Protein AF-A0A2C6MAW9-F1 (afdb_monomer_lite)

pLDDT: mean 82.12, std 13.99, range [55.25, 98.12]

Radius of gyration: 21.83 Å; chains: 1; bounding box: 48×25×51 Å

Secondary structure (DSSP, 8-state):
-HHHHHHIIIIIGGGS-HHHHHHHHHHHHH--HHHHHHHHHHHHHHHHHHHHHHHHHHHHHHHHHHHHHHHHTT--HHHHHHHHT--HHHHHHHHHHHH-

Sequence (100 aa):
FRQVTVWLKNVIKRKLPGPLQEEVERVLEENDPREVEKMITNIERTLDEMQRAARIEGKDEGKVEVAKAALRKGFSVEDVAEITGLSWETVLGLKNEMEN

Structure (mmCIF, N/CA/C/O backbone):
data_AF-A0A2C6MAW9-F1
#
_entry.id   AF-A0A2C6MAW9-F1
#
loop_
_atom_site.group_PDB
_atom_site.id
_atom_site.type_symbol
_atom_site.label_atom_id
_atom_site.label_alt_id
_atom_site.label_comp_id
_atom_site.label_asym_id
_atom_site.label_entity_id
_atom_site.label_seq_id
_atom_site.pdbx_PDB_ins_code
_atom_site.Cartn_x
_atom_site.Cartn_y
_atom_site.Cartn_z
_atom_site.occupancy
_atom_site.B_iso_or_equiv
_atom_site.auth_seq_id
_atom_site.auth_comp_id
_atom_site.auth_asym_id
_atom_site.auth_atom_id
_atom_site.pdbx_PDB_model_num
ATOM 1 N N . PHE A 1 1 ? 20.736 -8.503 -27.495 1.00 55.25 1 PHE A N 1
ATOM 2 C CA . PHE A 1 1 ? 21.009 -7.061 -27.307 1.00 55.25 1 PHE A CA 1
ATOM 3 C C . PHE A 1 1 ? 19.904 -6.170 -27.857 1.00 55.25 1 PHE A C 1
ATOM 5 O O . PHE A 1 1 ? 19.075 -5.761 -27.062 1.00 55.25 1 PHE A O 1
ATOM 12 N N . ARG A 1 2 ? 19.775 -5.956 -29.177 1.00 58.44 2 ARG A N 1
ATOM 13 C CA . ARG A 1 2 ? 18.778 -5.020 -29.751 1.00 58.44 2 ARG A CA 1
ATOM 14 C C . ARG A 1 2 ? 17.316 -5.296 -29.346 1.00 58.44 2 ARG A C 1
ATOM 16 O O . ARG A 1 2 ? 16.579 -4.362 -29.068 1.00 58.44 2 ARG A O 1
ATOM 23 N N . GLN A 1 3 ? 16.903 -6.565 -29.253 1.00 57.56 3 GLN A N 1
ATOM 24 C CA . GLN A 1 3 ? 15.552 -6.944 -28.797 1.00 57.56 3 GLN A CA 1
ATOM 25 C C . GLN A 1 3 ? 15.286 -6.618 -27.319 1.00 57.56 3 GLN A C 1
ATOM 27 O O . GLN A 1 3 ? 14.154 -6.317 -26.958 1.00 57.56 3 GLN A O 1
ATOM 32 N N . VAL A 1 4 ? 16.321 -6.634 -26.477 1.00 61.00 4 VAL A N 1
ATOM 33 C CA . VAL A 1 4 ? 16.193 -6.413 -25.031 1.00 61.00 4 VAL A CA 1
ATOM 34 C C . VAL A 1 4 ? 16.103 -4.920 -24.721 1.00 61.00 4 VAL A C 1
ATOM 36 O O . VAL A 1 4 ? 15.232 -4.512 -23.961 1.00 61.00 4 VAL A O 1
ATOM 39 N N . THR A 1 5 ? 16.894 -4.086 -25.402 1.00 65.88 5 THR A N 1
ATOM 40 C CA . THR A 1 5 ? 16.766 -2.618 -25.352 1.00 65.88 5 THR A CA 1
ATOM 41 C C . THR A 1 5 ? 15.386 -2.170 -25.840 1.00 65.88 5 THR A C 1
ATOM 43 O O . THR A 1 5 ? 14.745 -1.312 -25.237 1.00 65.88 5 THR A O 1
ATOM 46 N N . VAL A 1 6 ? 14.888 -2.807 -26.907 1.00 67.25 6 VAL A N 1
ATOM 47 C CA . VAL A 1 6 ? 13.537 -2.579 -27.440 1.00 67.25 6 VAL A CA 1
ATOM 48 C C . VAL A 1 6 ? 12.462 -3.002 -26.437 1.00 67.25 6 VAL A C 1
ATOM 50 O O . VAL A 1 6 ? 11.465 -2.297 -26.298 1.00 67.25 6 VAL A O 1
ATOM 53 N N . TRP A 1 7 ? 12.643 -4.110 -25.716 1.00 67.88 7 TRP A N 1
ATOM 54 C CA . TRP A 1 7 ? 11.702 -4.539 -24.680 1.00 67.88 7 TRP A CA 1
ATOM 55 C C . TRP A 1 7 ? 11.687 -3.579 -23.482 1.00 67.88 7 TRP A C 1
ATOM 57 O O . TRP A 1 7 ? 10.617 -3.107 -23.107 1.00 67.88 7 TRP A O 1
ATOM 67 N N . LEU A 1 8 ? 12.852 -3.193 -22.953 1.00 66.31 8 LEU A N 1
ATOM 68 C CA . LEU A 1 8 ? 12.989 -2.223 -21.855 1.00 66.31 8 LEU A CA 1
ATOM 69 C C . LEU A 1 8 ? 12.315 -0.885 -22.190 1.00 66.31 8 LEU A C 1
ATOM 71 O O . LEU A 1 8 ? 11.474 -0.390 -21.434 1.00 66.31 8 LEU A O 1
ATOM 75 N N . LYS A 1 9 ? 12.598 -0.355 -23.384 1.00 67.19 9 LYS A N 1
ATOM 76 C CA . LYS A 1 9 ? 12.003 0.885 -23.896 1.00 67.19 9 LYS A CA 1
ATOM 77 C C . LYS A 1 9 ? 10.487 0.787 -24.083 1.00 67.19 9 LYS A C 1
ATOM 79 O O . LYS A 1 9 ? 9.780 1.770 -23.885 1.00 67.19 9 LYS A O 1
ATOM 84 N N . ASN A 1 10 ? 9.962 -0.379 -24.459 1.00 68.81 10 ASN A N 1
ATOM 85 C CA . ASN A 1 10 ? 8.535 -0.537 -24.753 1.00 68.81 10 ASN A CA 1
ATOM 86 C C . ASN A 1 10 ? 7.687 -0.998 -23.565 1.00 68.81 10 ASN A C 1
ATOM 88 O O . ASN A 1 10 ? 6.486 -0.733 -23.559 1.00 68.81 10 ASN A O 1
ATOM 92 N N . VAL A 1 11 ? 8.271 -1.677 -22.578 1.00 71.25 11 VAL A N 1
ATOM 93 C CA . VAL A 1 11 ? 7.531 -2.281 -21.460 1.00 71.25 11 VAL A CA 1
ATOM 94 C C . VAL A 1 11 ? 7.741 -1.513 -20.161 1.00 71.25 11 VAL A C 1
ATOM 96 O O . VAL A 1 11 ? 6.761 -1.231 -19.471 1.00 71.25 11 VAL A O 1
ATOM 99 N N . ILE A 1 12 ? 8.982 -1.138 -19.837 1.00 70.94 12 ILE A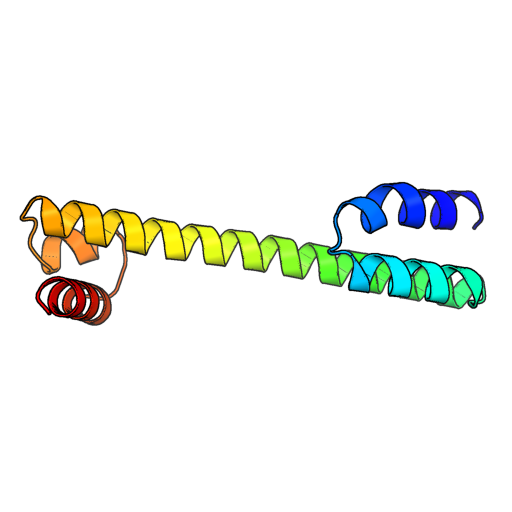 N 1
ATOM 100 C CA . ILE A 1 12 ? 9.313 -0.471 -18.569 1.00 70.94 12 ILE A CA 1
ATOM 101 C C . ILE A 1 12 ? 9.033 1.029 -18.645 1.00 70.94 12 ILE A C 1
ATOM 103 O O . ILE A 1 12 ? 8.353 1.556 -17.769 1.00 70.94 12 ILE A O 1
ATOM 107 N N . LYS A 1 13 ? 9.445 1.707 -19.728 1.00 69.06 13 LYS A N 1
ATOM 108 C CA . LYS A 1 13 ? 9.238 3.160 -19.910 1.00 69.06 13 LYS A CA 1
ATOM 109 C C . LYS A 1 13 ? 7.794 3.596 -19.645 1.00 69.06 13 LYS A C 1
ATOM 111 O O . LYS A 1 13 ? 7.548 4.580 -18.966 1.00 69.06 13 LYS A O 1
ATOM 116 N N . ARG A 1 14 ? 6.821 2.830 -20.143 1.00 73.19 14 ARG A N 1
ATOM 117 C CA . ARG A 1 14 ? 5.387 3.163 -20.058 1.00 73.19 14 ARG A CA 1
ATOM 118 C C . ARG A 1 14 ? 4.824 3.121 -18.636 1.00 73.19 14 ARG A C 1
ATOM 120 O O . ARG A 1 14 ? 3.726 3.613 -18.413 1.00 73.19 14 ARG A O 1
ATOM 127 N N . LYS A 1 15 ? 5.547 2.496 -17.707 1.00 74.12 15 LYS A N 1
ATOM 128 C CA . LYS A 1 15 ? 5.142 2.314 -16.310 1.00 74.12 15 LYS A CA 1
ATOM 129 C C . LYS A 1 15 ? 5.812 3.312 -15.366 1.00 74.12 15 LYS A C 1
ATOM 131 O O . LYS A 1 15 ? 5.506 3.306 -14.180 1.00 74.12 15 LYS A O 1
ATOM 136 N N . LEU A 1 16 ? 6.722 4.143 -15.874 1.00 73.25 16 LEU A N 1
ATOM 137 C CA . LEU A 1 16 ? 7.470 5.111 -15.081 1.00 73.25 16 LEU A CA 1
ATOM 138 C C . LEU A 1 16 ? 6.859 6.518 -15.206 1.00 73.25 16 LEU A C 1
ATOM 140 O O . LEU A 1 16 ? 6.327 6.858 -16.264 1.00 73.25 16 LEU A O 1
ATOM 144 N N . PRO A 1 17 ? 6.938 7.361 -14.165 1.00 76.94 17 PRO A N 1
ATOM 145 C CA . PRO A 1 17 ? 6.576 8.774 -14.255 1.00 76.94 17 PRO A CA 1
ATOM 146 C C . PRO A 1 17 ? 7.534 9.537 -15.186 1.00 76.94 17 PRO A C 1
ATOM 148 O O . PRO A 1 17 ? 8.697 9.166 -15.327 1.00 76.94 17 PRO A O 1
ATOM 151 N N . GLY A 1 18 ? 7.037 10.602 -15.829 1.00 74.94 18 GLY A N 1
ATOM 152 C CA . GLY A 1 18 ? 7.688 11.296 -16.957 1.00 74.94 18 GLY A CA 1
ATOM 153 C C . GLY A 1 18 ? 9.203 11.534 -16.830 1.00 74.94 18 GLY A C 1
ATOM 154 O O . GLY A 1 18 ? 9.933 11.116 -17.726 1.00 74.94 18 GLY A O 1
ATOM 155 N N . PRO A 1 19 ? 9.706 12.101 -15.719 1.00 73.19 19 PRO A N 1
ATOM 156 C CA . PRO A 1 19 ? 11.142 12.336 -15.537 1.00 73.19 19 PRO A CA 1
ATOM 157 C C . PRO A 1 19 ? 11.995 11.056 -15.569 1.00 73.19 19 PRO A C 1
ATOM 159 O O . PRO A 1 19 ? 13.070 11.037 -16.162 1.00 73.19 19 PRO A O 1
ATOM 162 N N . LEU A 1 20 ? 11.488 9.953 -15.004 1.00 68.31 20 LEU A N 1
ATOM 163 C CA . LEU A 1 20 ? 12.172 8.655 -15.007 1.00 68.31 20 LEU A CA 1
ATOM 164 C C . LEU A 1 20 ? 12.140 7.984 -16.389 1.00 68.31 20 LEU A C 1
ATOM 166 O O . LEU A 1 20 ? 12.998 7.159 -16.695 1.00 68.31 20 LEU A O 1
ATOM 170 N N . GLN A 1 21 ? 11.179 8.339 -17.249 1.00 74.00 21 GLN A N 1
ATOM 171 C CA . GLN A 1 21 ? 11.152 7.846 -18.628 1.00 74.00 21 GLN A CA 1
ATOM 172 C C . GLN A 1 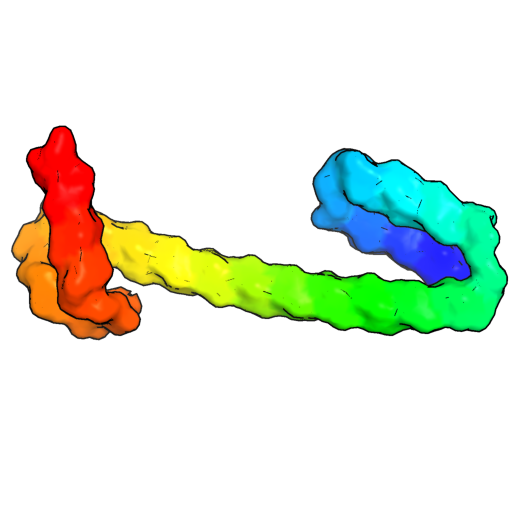21 ? 12.313 8.402 -19.458 1.00 74.00 21 GLN A C 1
ATOM 174 O O . GLN A 1 21 ? 12.889 7.667 -20.259 1.00 74.00 21 GLN A O 1
ATOM 179 N N . GLU A 1 22 ? 12.641 9.684 -19.284 1.00 76.75 22 GLU A N 1
ATOM 180 C CA . GLU A 1 22 ? 13.726 10.359 -20.008 1.00 76.75 22 GLU A CA 1
ATOM 181 C C . GLU A 1 22 ? 15.105 9.866 -19.565 1.00 76.75 22 GLU A C 1
ATOM 183 O O . GLU A 1 22 ? 16.009 9.701 -20.383 1.00 76.75 22 GLU A O 1
ATOM 188 N N . GLU A 1 23 ? 15.265 9.584 -18.273 1.00 69.19 23 GLU A N 1
ATOM 189 C CA . GLU A 1 23 ? 16.505 9.041 -17.722 1.00 69.19 23 GLU A CA 1
ATOM 190 C C . GLU A 1 23 ? 16.793 7.626 -18.239 1.00 69.19 23 GLU A C 1
ATOM 192 O O . GLU A 1 23 ? 17.901 7.351 -18.698 1.00 69.19 23 GLU A O 1
ATOM 197 N N . VAL A 1 24 ? 15.778 6.757 -18.274 1.00 70.31 24 VAL A N 1
ATOM 198 C CA . VAL A 1 24 ? 15.901 5.405 -18.843 1.00 70.31 24 VAL A CA 1
ATOM 199 C C . VAL A 1 24 ? 16.238 5.445 -20.336 1.00 70.31 24 VAL A C 1
ATOM 201 O O . VAL A 1 24 ? 17.028 4.625 -20.801 1.00 70.31 24 VAL A O 1
ATOM 204 N N . GLU A 1 25 ? 15.675 6.393 -21.092 1.00 71.25 25 GLU A N 1
ATOM 205 C CA . GLU A 1 25 ? 15.982 6.566 -22.518 1.00 71.25 25 GLU A CA 1
ATOM 206 C C . GLU A 1 25 ? 17.473 6.871 -22.733 1.00 71.25 25 GLU A C 1
ATOM 208 O O . GLU A 1 25 ? 18.125 6.199 -23.529 1.00 71.25 25 GLU A O 1
ATOM 213 N N . ARG A 1 26 ? 18.017 7.823 -21.967 1.00 73.81 26 ARG A N 1
ATOM 214 C CA . ARG A 1 26 ? 19.418 8.262 -22.052 1.00 73.81 26 ARG A CA 1
ATOM 215 C C . ARG A 1 26 ? 20.394 7.131 -21.730 1.00 73.81 26 ARG A C 1
ATOM 217 O O . ARG A 1 26 ? 21.314 6.859 -22.492 1.00 73.81 26 ARG A O 1
ATOM 224 N N . VAL A 1 27 ? 20.155 6.421 -20.627 1.00 68.38 27 VAL A N 1
ATOM 225 C CA . VAL A 1 27 ? 21.043 5.346 -20.158 1.00 68.38 27 VAL A CA 1
ATOM 226 C C . VAL A 1 27 ? 21.065 4.167 -21.140 1.00 68.38 27 VAL A C 1
ATOM 228 O O . VAL A 1 27 ? 22.106 3.546 -21.348 1.00 68.38 27 VAL A O 1
ATOM 231 N N . LEU A 1 28 ? 19.943 3.856 -21.796 1.00 67.31 28 LEU A N 1
ATOM 232 C CA . LEU A 1 28 ? 19.889 2.777 -22.788 1.00 67.31 28 LEU A CA 1
ATOM 233 C C . LEU A 1 28 ? 20.671 3.085 -24.076 1.00 67.31 28 LEU A C 1
ATOM 235 O O . LEU A 1 28 ? 21.029 2.143 -24.785 1.00 67.31 28 LEU A O 1
ATOM 239 N N . GLU A 1 29 ? 20.923 4.359 -24.387 1.00 69.94 29 GLU A N 1
ATOM 240 C CA . GLU A 1 29 ? 21.670 4.778 -25.581 1.00 69.94 29 GLU A CA 1
ATOM 241 C C . GLU A 1 29 ? 23.197 4.774 -25.381 1.00 69.94 29 GLU A C 1
ATOM 243 O O . GLU A 1 29 ? 23.930 4.685 -26.364 1.00 69.94 29 GLU A O 1
ATOM 248 N N . GLU A 1 30 ? 23.686 4.794 -24.135 1.00 64.25 30 GLU A N 1
ATOM 249 C CA . GLU A 1 30 ? 25.107 5.028 -23.823 1.00 64.25 30 GLU A CA 1
ATOM 250 C C . GLU A 1 30 ? 25.940 3.766 -23.473 1.00 64.25 30 GLU A C 1
ATOM 252 O O . GLU A 1 30 ? 27.165 3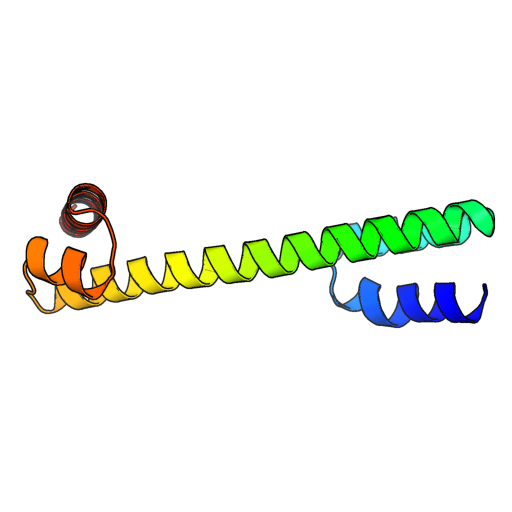.857 -23.444 1.00 64.25 30 GLU A O 1
ATOM 257 N N . ASN A 1 31 ? 25.345 2.585 -23.229 1.00 56.75 31 ASN A N 1
ATOM 258 C CA . ASN A 1 31 ? 26.037 1.475 -22.527 1.00 56.75 31 ASN A CA 1
ATOM 259 C C . ASN A 1 31 ? 26.448 0.236 -23.372 1.00 56.75 31 ASN A C 1
ATOM 261 O O . ASN A 1 31 ? 25.736 -0.189 -24.286 1.00 56.75 31 ASN A O 1
ATOM 265 N N . ASP A 1 32 ? 27.579 -0.397 -22.994 1.00 61.06 32 ASP A N 1
ATOM 266 C CA . ASP A 1 32 ? 28.134 -1.652 -23.552 1.00 61.06 32 ASP A CA 1
ATOM 267 C C . ASP A 1 32 ? 27.237 -2.880 -23.249 1.00 61.06 32 ASP A C 1
ATOM 269 O O . ASP A 1 32 ? 26.663 -2.974 -22.160 1.00 61.06 32 ASP A O 1
ATOM 273 N N . PRO A 1 33 ? 27.130 -3.869 -24.163 1.00 59.28 33 PRO A N 1
ATOM 274 C CA . PRO A 1 33 ? 26.335 -5.089 -23.992 1.00 59.28 33 PRO A CA 1
ATOM 275 C C . PRO A 1 33 ? 26.417 -5.778 -22.616 1.00 59.28 33 PRO A C 1
ATOM 277 O O . PRO A 1 33 ? 25.396 -6.251 -22.115 1.00 59.28 33 PRO A O 1
ATOM 280 N N . ARG A 1 34 ? 27.594 -5.843 -21.983 1.00 60.81 34 ARG A N 1
ATOM 281 C CA . ARG A 1 34 ? 27.750 -6.504 -20.670 1.00 60.81 34 ARG A CA 1
ATOM 282 C C . ARG A 1 34 ? 27.241 -5.648 -19.512 1.00 60.81 34 ARG A C 1
ATOM 284 O O . ARG A 1 34 ? 26.733 -6.178 -18.525 1.00 60.81 34 ARG A O 1
ATOM 291 N N . GLU A 1 35 ? 27.342 -4.331 -19.634 1.00 64.44 35 GLU A N 1
ATOM 292 C CA . GLU A 1 35 ? 26.802 -3.393 -18.648 1.00 64.44 35 GLU A CA 1
ATOM 293 C C . GLU A 1 35 ? 25.273 -3.335 -18.724 1.00 64.44 35 GLU A C 1
ATOM 295 O O . GLU A 1 35 ? 24.605 -3.251 -17.692 1.00 64.44 35 GLU A O 1
ATOM 300 N N . VAL A 1 36 ? 24.712 -3.524 -19.924 1.00 64.38 36 VAL A N 1
ATOM 301 C CA . VAL A 1 36 ? 23.263 -3.632 -20.147 1.00 64.38 36 VAL A CA 1
ATOM 302 C C . VAL A 1 36 ? 22.659 -4.832 -19.411 1.00 64.38 36 VAL A C 1
ATOM 304 O O . VAL A 1 36 ? 21.606 -4.687 -18.796 1.00 64.38 36 VAL A O 1
ATOM 307 N N . GLU A 1 37 ? 23.309 -6.000 -19.416 1.00 62.88 37 GLU A N 1
ATOM 308 C CA . GLU A 1 37 ? 22.816 -7.187 -18.692 1.00 62.88 37 GLU A CA 1
ATOM 309 C C . GLU A 1 37 ? 22.773 -6.956 -17.176 1.00 62.88 37 GLU A C 1
ATOM 311 O O . GLU A 1 37 ? 21.752 -7.196 -16.532 1.00 62.88 37 GLU A O 1
ATOM 316 N N . LYS A 1 38 ? 23.843 -6.388 -16.607 1.00 65.94 38 LYS A N 1
ATOM 317 C CA . LYS A 1 38 ? 23.892 -6.033 -15.181 1.00 65.94 38 LYS A CA 1
ATOM 318 C C . LYS A 1 38 ? 22.843 -4.979 -14.818 1.00 65.94 38 LYS A C 1
ATOM 320 O O . LYS A 1 38 ? 22.257 -5.030 -13.736 1.00 65.94 38 LYS A O 1
ATOM 325 N N . MET A 1 39 ? 22.602 -4.026 -15.714 1.00 67.94 39 MET A N 1
ATOM 326 C CA . MET A 1 39 ? 21.578 -3.003 -15.542 1.00 67.94 39 MET A CA 1
ATOM 327 C C . MET A 1 39 ? 20.166 -3.598 -15.549 1.00 67.94 39 MET A C 1
ATOM 329 O O . MET A 1 39 ?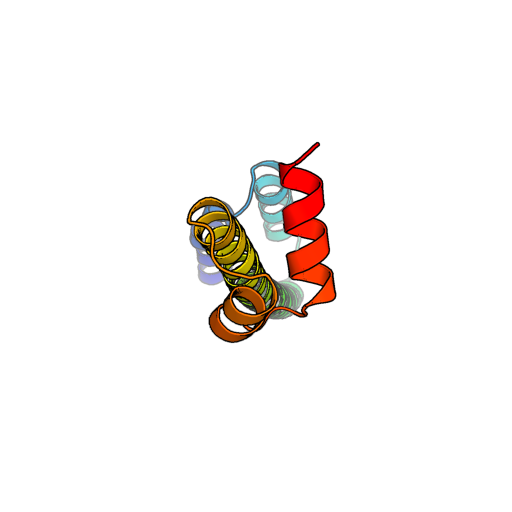 19.365 -3.223 -14.697 1.00 67.94 39 MET A O 1
ATOM 333 N N . ILE A 1 40 ? 19.870 -4.549 -16.441 1.00 69.19 40 ILE A N 1
ATOM 334 C CA . ILE A 1 40 ? 18.571 -5.243 -16.491 1.00 69.19 40 ILE A CA 1
ATOM 335 C C . ILE A 1 40 ? 18.284 -5.929 -15.162 1.00 69.19 40 ILE A C 1
ATOM 337 O O . ILE A 1 40 ? 17.258 -5.643 -14.553 1.00 69.19 40 ILE A O 1
ATOM 341 N N . THR A 1 41 ? 19.215 -6.744 -14.668 1.00 71.06 41 THR A N 1
ATOM 342 C CA . THR A 1 41 ? 19.041 -7.463 -13.399 1.00 71.06 41 THR A CA 1
ATOM 343 C C . THR A 1 41 ? 18.811 -6.506 -12.227 1.00 71.06 41 THR A C 1
ATOM 345 O O . THR A 1 41 ? 18.023 -6.783 -11.322 1.00 71.06 41 THR A O 1
ATOM 348 N N . ASN A 1 42 ? 19.478 -5.348 -12.232 1.00 71.06 42 ASN A N 1
ATOM 349 C CA . ASN A 1 42 ? 19.256 -4.322 -11.217 1.00 71.06 42 ASN A CA 1
ATOM 350 C C . ASN A 1 42 ? 17.870 -3.680 -11.336 1.00 71.06 42 ASN A C 1
ATOM 352 O O . ASN A 1 42 ? 17.204 -3.523 -10.318 1.00 71.06 42 ASN A O 1
ATOM 356 N N . ILE A 1 43 ? 17.423 -3.345 -12.549 1.00 75.38 43 ILE A N 1
ATOM 357 C CA . ILE A 1 43 ? 16.092 -2.771 -12.787 1.00 75.38 43 ILE A CA 1
ATOM 358 C C . ILE A 1 43 ? 14.997 -3.770 -12.407 1.00 75.38 43 ILE A C 1
ATOM 360 O O . ILE A 1 43 ? 14.051 -3.387 -11.728 1.00 75.38 43 ILE A O 1
ATOM 364 N N . GLU A 1 44 ? 15.124 -5.040 -12.794 1.00 76.44 44 GLU A N 1
ATOM 365 C CA . GLU A 1 44 ? 14.182 -6.102 -12.421 1.00 76.44 44 GLU A CA 1
ATOM 366 C C . GLU A 1 44 ? 14.049 -6.213 -10.900 1.00 76.44 44 GLU A C 1
ATOM 368 O O . GLU A 1 44 ? 12.939 -6.163 -10.370 1.00 76.44 44 GLU A O 1
ATOM 373 N N . ARG A 1 45 ? 15.178 -6.248 -10.182 1.00 73.50 45 ARG A N 1
ATOM 374 C CA . ARG A 1 45 ? 15.183 -6.281 -8.716 1.00 73.50 45 ARG A CA 1
ATOM 375 C C . ARG A 1 45 ? 14.511 -5.052 -8.104 1.00 73.50 45 ARG A C 1
ATOM 377 O O . ARG A 1 45 ? 13.692 -5.208 -7.200 1.00 73.50 45 ARG A O 1
ATOM 384 N N . THR A 1 46 ? 14.816 -3.854 -8.603 1.00 78.38 46 THR A N 1
ATOM 385 C CA . THR A 1 46 ? 14.186 -2.615 -8.127 1.00 78.38 46 THR A CA 1
ATOM 386 C C . THR A 1 46 ? 12.678 -2.624 -8.379 1.00 78.38 46 THR A C 1
ATOM 388 O O . THR A 1 46 ? 11.909 -2.251 -7.498 1.00 78.38 46 THR A O 1
ATOM 391 N N . LEU A 1 47 ? 12.223 -3.087 -9.546 1.00 77.38 47 LEU A N 1
ATOM 392 C CA . LEU A 1 47 ? 10.796 -3.178 -9.868 1.00 77.38 47 LEU A CA 1
ATOM 393 C C . LEU A 1 47 ? 10.066 -4.179 -8.967 1.00 77.38 47 LEU A C 1
ATOM 395 O O . LEU A 1 47 ? 8.966 -3.888 -8.496 1.00 77.38 47 LEU A O 1
ATOM 399 N N . ASP A 1 48 ? 10.685 -5.322 -8.679 1.00 79.62 48 ASP A N 1
ATOM 400 C CA . ASP A 1 48 ? 10.145 -6.311 -7.749 1.00 79.62 48 ASP A CA 1
ATOM 401 C C . ASP A 1 48 ? 10.045 -5.760 -6.318 1.00 79.62 48 ASP A C 1
ATOM 403 O O . ASP A 1 48 ? 9.057 -5.997 -5.618 1.00 79.62 48 ASP A O 1
ATOM 407 N N . GLU A 1 49 ? 11.057 -5.014 -5.866 1.00 82.06 49 GLU A N 1
ATOM 408 C CA . GLU A 1 49 ? 11.047 -4.323 -4.573 1.00 82.06 49 GLU A CA 1
ATOM 409 C C . GLU A 1 49 ? 9.943 -3.264 -4.514 1.00 82.06 49 GLU A C 1
ATOM 411 O O . GLU A 1 49 ? 9.162 -3.256 -3.560 1.00 82.06 49 GLU A O 1
ATOM 416 N N . MET A 1 50 ? 9.806 -2.445 -5.561 1.00 83.25 50 MET A N 1
ATOM 417 C CA . MET A 1 50 ? 8.738 -1.451 -5.680 1.00 83.25 50 MET A CA 1
ATOM 418 C C . MET A 1 50 ? 7.351 -2.098 -5.649 1.00 83.25 50 MET A C 1
ATOM 420 O O . MET A 1 50 ? 6.466 -1.623 -4.940 1.00 83.25 50 MET A O 1
ATOM 424 N N . GLN A 1 51 ? 7.143 -3.206 -6.369 1.00 83.88 51 GLN A N 1
ATOM 425 C CA . GLN A 1 51 ? 5.856 -3.902 -6.372 1.00 83.88 51 GLN A CA 1
ATOM 426 C C . GLN A 1 51 ? 5.527 -4.506 -4.999 1.00 83.88 51 GLN A C 1
ATOM 428 O O . GLN A 1 51 ? 4.364 -4.498 -4.583 1.00 83.88 51 GLN A O 1
ATOM 433 N N . ARG A 1 52 ? 6.531 -5.027 -4.282 1.00 86.38 52 ARG A N 1
ATOM 434 C CA . ARG A 1 52 ? 6.353 -5.498 -2.901 1.00 86.38 52 ARG A CA 1
ATOM 435 C C . ARG A 1 52 ? 5.988 -4.349 -1.964 1.00 86.38 52 ARG A C 1
ATOM 437 O O . ARG A 1 52 ? 5.027 -4.499 -1.214 1.00 86.38 52 ARG A O 1
ATOM 444 N N . ALA A 1 53 ? 6.702 -3.227 -2.040 1.00 87.25 53 ALA A N 1
ATOM 445 C CA . ALA A 1 53 ? 6.434 -2.044 -1.227 1.00 87.25 53 ALA A CA 1
ATOM 446 C C . ALA A 1 53 ? 5.013 -1.509 -1.463 1.00 87.25 53 ALA A C 1
ATOM 448 O O . ALA A 1 53 ? 4.247 -1.405 -0.511 1.00 87.25 53 ALA A O 1
ATOM 449 N N . ALA A 1 54 ? 4.614 -1.318 -2.725 1.00 87.25 54 ALA A N 1
ATOM 450 C CA . ALA A 1 54 ? 3.275 -0.840 -3.079 1.00 87.25 54 ALA A CA 1
ATOM 451 C C . ALA A 1 54 ? 2.153 -1.767 -2.572 1.00 87.25 54 ALA A C 1
ATOM 453 O O . ALA A 1 54 ? 1.088 -1.309 -2.165 1.00 87.25 54 ALA A O 1
ATOM 454 N N . ARG A 1 55 ? 2.374 -3.091 -2.567 1.00 91.56 55 ARG A N 1
ATOM 455 C CA . ARG A 1 55 ? 1.399 -4.048 -2.016 1.00 91.56 55 ARG A CA 1
ATOM 456 C C . ARG A 1 55 ? 1.276 -3.937 -0.494 1.00 91.56 55 ARG A C 1
ATOM 458 O O . ARG A 1 55 ? 0.181 -4.138 0.027 1.00 91.56 55 ARG A O 1
ATOM 465 N N . ILE A 1 56 ? 2.384 -3.698 0.205 1.00 93.06 56 ILE A N 1
ATOM 466 C CA . ILE A 1 56 ? 2.388 -3.516 1.662 1.00 93.06 56 ILE A CA 1
ATOM 467 C C . ILE A 1 56 ? 1.681 -2.206 2.008 1.00 93.06 56 ILE A C 1
ATOM 469 O O . ILE A 1 56 ? 0.722 -2.237 2.771 1.00 93.06 56 ILE A O 1
ATOM 473 N N . GLU A 1 57 ? 2.074 -1.107 1.363 1.00 92.56 57 GLU A N 1
ATOM 474 C C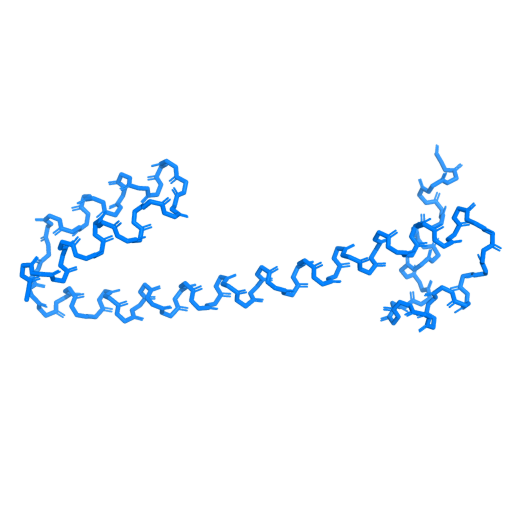A . GLU A 1 57 ? 1.475 0.218 1.547 1.00 92.56 57 GLU A CA 1
ATOM 475 C C . GLU A 1 57 ? -0.040 0.184 1.321 1.00 92.56 57 GLU A C 1
ATOM 477 O O . GLU A 1 57 ? -0.797 0.522 2.224 1.00 92.56 57 GLU A O 1
ATOM 482 N N . GLY A 1 58 ? -0.507 -0.372 0.197 1.00 94.31 58 GLY A N 1
ATOM 483 C CA . GLY A 1 58 ? -1.946 -0.477 -0.066 1.00 94.31 58 GLY A CA 1
ATOM 484 C C . GLY A 1 58 ? -2.706 -1.354 0.941 1.00 94.31 58 GLY A C 1
ATOM 485 O O . GLY A 1 58 ? -3.887 -1.122 1.204 1.00 94.31 58 GLY A O 1
ATOM 486 N N . LYS A 1 59 ? -2.054 -2.361 1.541 1.00 94.75 59 LYS A N 1
ATOM 487 C CA . LYS A 1 59 ? -2.667 -3.167 2.609 1.00 94.75 59 LYS A CA 1
ATOM 488 C C . LYS A 1 59 ? -2.792 -2.364 3.904 1.00 94.75 59 LYS A C 1
ATOM 490 O O . LYS A 1 59 ? -3.812 -2.486 4.582 1.00 94.75 59 LYS A O 1
ATOM 495 N N . ASP A 1 60 ? -1.780 -1.575 4.245 1.00 93.88 60 ASP A N 1
ATOM 496 C CA . ASP A 1 60 ? -1.770 -0.760 5.458 1.00 93.88 60 ASP A CA 1
ATOM 497 C C . ASP A 1 60 ? -2.727 0.435 5.339 1.00 93.88 60 ASP A C 1
ATOM 499 O O . ASP A 1 60 ? -3.530 0.661 6.246 1.00 93.88 60 ASP A O 1
ATOM 503 N N . GLU A 1 61 ? -2.757 1.115 4.189 1.00 95.31 61 GLU A N 1
ATOM 504 C CA . GLU A 1 61 ? -3.759 2.142 3.877 1.00 95.31 61 GLU A CA 1
ATOM 505 C C . GLU A 1 61 ? -5.182 1.581 3.980 1.00 95.31 61 GLU A C 1
ATOM 507 O O . GLU A 1 61 ? -6.029 2.154 4.667 1.00 95.31 61 GLU A O 1
ATOM 512 N N . GLY A 1 62 ? -5.433 0.403 3.394 1.00 96.44 62 GLY A N 1
ATOM 513 C CA . GLY A 1 62 ? -6.734 -0.260 3.476 1.00 96.44 62 GLY A CA 1
ATOM 514 C C . GLY A 1 62 ? -7.165 -0.572 4.914 1.00 96.44 62 GLY A C 1
ATOM 515 O O . GLY A 1 62 ? -8.335 -0.397 5.261 1.00 96.44 62 GLY A O 1
ATOM 516 N N . LYS A 1 63 ? -6.235 -0.980 5.790 1.00 97.56 63 LYS A N 1
ATOM 517 C CA . LYS A 1 63 ? -6.531 -1.170 7.222 1.00 97.56 63 LYS A CA 1
ATOM 518 C C . LYS A 1 63 ? -6.944 0.136 7.893 1.00 97.56 63 LYS A C 1
ATOM 520 O O . LYS A 1 63 ? -7.909 0.141 8.656 1.00 97.56 63 LYS A O 1
ATOM 525 N N . VAL A 1 64 ? -6.238 1.231 7.609 1.00 97.19 64 VAL A N 1
ATOM 526 C CA . VAL A 1 64 ? -6.546 2.558 8.160 1.00 97.19 64 VAL A CA 1
ATOM 527 C C . VAL A 1 64 ? -7.913 3.045 7.678 1.00 97.19 64 VAL A C 1
ATOM 529 O O . VAL A 1 64 ? -8.702 3.544 8.482 1.00 97.19 64 VAL A O 1
ATOM 532 N N . GLU A 1 65 ? -8.243 2.869 6.397 1.00 97.50 65 GLU A N 1
ATOM 533 C CA . GLU A 1 65 ? -9.561 3.236 5.867 1.00 97.50 65 GLU A CA 1
ATOM 534 C C . GLU A 1 65 ? -10.694 2.450 6.535 1.00 97.50 65 GLU A C 1
ATOM 536 O O . GLU A 1 65 ? -11.697 3.043 6.950 1.00 97.50 65 GLU A O 1
ATOM 541 N N . VAL A 1 66 ? -10.522 1.132 6.700 1.00 97.75 66 VAL A N 1
ATOM 542 C CA . VAL A 1 66 ? -11.488 0.275 7.404 1.00 97.75 66 VAL A CA 1
ATOM 543 C C . VAL A 1 66 ? -11.621 0.693 8.868 1.00 97.75 66 VAL A C 1
ATOM 545 O O . VAL A 1 66 ? -12.747 0.807 9.355 1.00 97.75 66 VAL A O 1
ATOM 548 N N . ALA A 1 67 ? -10.512 0.990 9.554 1.00 97.94 67 ALA A N 1
ATOM 549 C CA . ALA A 1 67 ? -10.530 1.457 10.940 1.00 97.94 67 ALA A CA 1
ATOM 550 C C . ALA A 1 67 ? -11.332 2.756 11.083 1.00 97.94 67 ALA A C 1
ATOM 552 O O . ALA A 1 67 ? -12.263 2.828 11.886 1.00 97.94 67 ALA A O 1
ATOM 553 N N . LYS A 1 68 ? -11.048 3.757 10.237 1.00 97.50 68 LYS A N 1
ATOM 554 C CA . LYS A 1 68 ? -11.795 5.024 10.207 1.00 97.50 68 LYS A CA 1
ATOM 555 C C . LYS A 1 68 ? -13.281 4.791 9.930 1.00 97.50 68 LYS A C 1
ATOM 557 O O . LYS A 1 68 ? -14.133 5.402 10.570 1.00 97.50 68 LYS A O 1
ATOM 562 N N . ALA A 1 69 ? -13.621 3.911 8.987 1.00 97.94 69 ALA A N 1
ATOM 563 C CA . ALA A 1 69 ? -15.012 3.598 8.668 1.00 97.94 69 ALA A CA 1
ATOM 564 C C . ALA A 1 69 ? -15.751 2.917 9.833 1.00 97.94 69 ALA A C 1
ATOM 566 O O . ALA A 1 69 ? -16.908 3.249 10.091 1.00 97.94 69 ALA A O 1
ATOM 567 N N . ALA A 1 70 ? -15.096 1.998 10.544 1.00 97.50 70 ALA A N 1
ATOM 568 C CA . ALA A 1 70 ? -15.666 1.316 11.700 1.00 97.50 70 ALA A CA 1
ATOM 569 C C . ALA A 1 70 ? -15.852 2.270 12.893 1.00 97.50 70 ALA A C 1
ATOM 571 O O . ALA A 1 70 ? -16.934 2.305 13.478 1.00 97.50 70 ALA A O 1
ATOM 572 N N . LEU A 1 71 ? -14.870 3.131 13.178 1.00 97.38 71 LEU A N 1
ATOM 573 C CA . LEU A 1 71 ? -14.991 4.168 14.209 1.00 97.38 71 LEU A CA 1
ATOM 574 C C . LEU A 1 71 ? -16.176 5.110 13.938 1.00 97.38 71 LEU A C 1
ATOM 576 O O . LEU A 1 71 ? -16.976 5.357 14.837 1.00 97.38 71 LEU A O 1
ATOM 580 N N . ARG A 1 72 ? -16.382 5.557 12.686 1.00 96.44 72 ARG A N 1
ATOM 581 C CA . ARG A 1 72 ? -17.566 6.372 12.315 1.00 96.44 72 ARG A CA 1
ATOM 582 C C . ARG A 1 72 ? -18.892 5.655 12.544 1.00 96.44 72 ARG A C 1
ATOM 584 O O . ARG A 1 72 ? -19.909 6.309 12.749 1.00 96.44 72 ARG A O 1
ATOM 591 N N . LYS A 1 73 ? -18.900 4.323 12.470 1.00 96.88 73 LYS A N 1
ATOM 592 C CA . LYS A 1 73 ? -20.084 3.500 12.748 1.00 96.88 73 LYS A CA 1
ATOM 593 C C . LYS A 1 73 ? -20.298 3.240 14.243 1.00 96.88 73 LYS A C 1
ATOM 595 O O . LYS A 1 73 ? -21.279 2.591 14.586 1.00 96.88 73 LYS A O 1
ATOM 600 N N . GLY A 1 74 ? -19.423 3.753 15.111 1.00 95.69 74 GLY A N 1
ATOM 601 C CA . GLY A 1 74 ? -19.550 3.656 16.563 1.00 95.69 74 GLY A CA 1
ATOM 602 C C . GLY A 1 74 ? -18.938 2.398 17.178 1.00 95.69 74 GLY A C 1
ATOM 603 O O . GLY A 1 74 ? -19.231 2.106 18.334 1.00 95.69 74 GLY A O 1
ATOM 604 N N . PHE A 1 75 ? -18.108 1.652 16.440 1.00 97.81 75 PHE A N 1
ATOM 605 C CA . PHE A 1 75 ? -17.345 0.545 17.025 1.00 97.81 75 PHE A CA 1
ATOM 606 C C . PHE A 1 75 ? -16.316 1.064 18.042 1.00 97.81 75 PHE A C 1
ATOM 608 O O . PHE A 1 75 ? -15.801 2.178 17.901 1.00 97.81 75 PHE A O 1
ATOM 615 N N . SER A 1 76 ? -16.021 0.255 19.065 1.00 97.69 76 SER A N 1
ATOM 616 C CA . SER A 1 76 ? -15.019 0.594 20.081 1.00 97.69 76 SER A CA 1
ATOM 617 C C . SER A 1 76 ? -13.598 0.575 19.502 1.00 97.69 76 SER A C 1
ATOM 619 O O . SER A 1 76 ? -13.346 -0.025 18.457 1.00 97.69 76 SER A O 1
ATOM 621 N N . VAL A 1 77 ? -12.652 1.238 20.173 1.00 97.50 77 VAL A N 1
ATOM 622 C CA . VAL A 1 77 ? -11.240 1.246 19.744 1.00 97.50 77 VAL A CA 1
ATOM 623 C C . VAL A 1 77 ? -10.669 -0.175 19.798 1.00 97.50 77 VAL A C 1
ATOM 625 O O . VAL A 1 77 ? -9.906 -0.572 18.921 1.00 97.50 77 VAL A O 1
ATOM 628 N N . GLU A 1 78 ? -11.096 -0.950 20.792 1.00 97.81 78 GLU A N 1
ATOM 629 C CA . GLU A 1 78 ? -10.729 -2.343 21.020 1.00 97.81 78 GLU A CA 1
ATOM 630 C C . GLU A 1 78 ? -11.214 -3.249 19.879 1.00 97.81 78 GLU A C 1
ATOM 632 O O . GLU A 1 78 ? -10.395 -3.932 19.263 1.00 97.81 78 GLU A O 1
ATOM 637 N N . ASP A 1 79 ? -12.508 -3.191 19.532 1.00 97.81 79 ASP A N 1
ATOM 638 C CA . ASP A 1 79 ? -13.079 -3.996 18.440 1.00 97.81 79 ASP A CA 1
ATOM 639 C C . ASP A 1 79 ? -12.413 -3.655 17.100 1.00 97.81 79 ASP A C 1
ATOM 641 O O . ASP A 1 79 ? -12.111 -4.526 16.285 1.00 97.81 79 ASP A O 1
ATOM 645 N N . VAL A 1 80 ? -12.161 -2.366 16.852 1.00 98.12 80 VAL A N 1
ATOM 646 C CA . VAL A 1 80 ? -11.532 -1.912 15.607 1.00 98.12 80 VAL A CA 1
ATOM 647 C C . VAL A 1 80 ? -10.078 -2.373 15.514 1.00 98.12 80 VAL A C 1
ATOM 649 O O . VAL A 1 80 ? -9.645 -2.790 14.434 1.00 98.12 80 VAL A O 1
ATOM 652 N N . ALA A 1 81 ? -9.325 -2.331 16.616 1.00 98.00 81 ALA A N 1
ATOM 653 C CA . ALA A 1 81 ? -7.961 -2.851 16.670 1.00 98.00 81 ALA A CA 1
ATOM 654 C C . ALA A 1 81 ? -7.926 -4.357 16.360 1.00 98.00 81 ALA A C 1
ATOM 656 O O . ALA A 1 81 ? -7.117 -4.792 15.538 1.00 98.00 81 ALA A O 1
ATOM 657 N N . GLU A 1 82 ? -8.855 -5.132 16.927 1.00 97.31 82 GLU A N 1
ATOM 658 C CA . GLU A 1 82 ? -8.993 -6.565 16.645 1.00 97.31 82 GLU A CA 1
ATOM 659 C C . GLU A 1 82 ? -9.343 -6.838 15.171 1.00 97.31 82 GLU A C 1
ATOM 661 O O . GLU A 1 82 ? -8.665 -7.626 14.510 1.00 97.31 82 GLU A O 1
ATOM 666 N N . ILE A 1 83 ? -10.347 -6.144 14.617 1.00 94.94 83 ILE A N 1
ATOM 667 C CA . ILE A 1 83 ? -10.824 -6.350 13.237 1.00 94.94 83 ILE A CA 1
ATOM 668 C C . ILE A 1 83 ? -9.739 -6.022 12.203 1.00 94.94 83 ILE A C 1
ATOM 670 O O . ILE A 1 83 ? -9.561 -6.742 11.218 1.00 94.94 83 ILE A O 1
ATOM 674 N N . THR A 1 84 ? -9.038 -4.903 12.388 1.00 96.50 84 THR A N 1
ATOM 675 C CA . THR A 1 84 ? -8.062 -4.396 11.410 1.00 96.50 84 THR A CA 1
ATOM 676 C C . THR A 1 84 ? -6.655 -4.956 11.613 1.00 96.50 84 THR A C 1
ATOM 678 O O . THR A 1 84 ? -5.814 -4.882 10.708 1.00 96.50 84 THR A O 1
ATOM 681 N N . GLY A 1 85 ? -6.383 -5.533 12.787 1.00 96.44 85 GLY A N 1
ATOM 682 C CA . GLY A 1 85 ? -5.045 -5.936 13.204 1.00 96.44 85 GLY A CA 1
ATOM 683 C C . GLY A 1 85 ? -4.076 -4.752 13.282 1.00 96.44 85 GLY A C 1
ATOM 684 O O . GLY A 1 85 ? -2.902 -4.904 12.934 1.00 96.44 85 GLY A O 1
ATOM 685 N N . LEU A 1 86 ? -4.580 -3.568 13.637 1.00 96.81 86 LEU A N 1
ATOM 686 C CA . LEU A 1 86 ? -3.783 -2.397 14.007 1.00 96.81 86 LEU A CA 1
ATOM 687 C C . LEU A 1 86 ? -3.573 -2.390 15.525 1.00 96.81 86 LEU A C 1
ATOM 689 O O . LEU A 1 86 ? -4.336 -3.011 16.264 1.00 96.81 86 LEU A O 1
ATOM 693 N N . SER A 1 87 ? -2.547 -1.687 16.009 1.00 97.62 87 SER A N 1
ATOM 694 C CA . SER A 1 87 ? -2.390 -1.515 17.453 1.00 97.62 87 SER A CA 1
ATOM 695 C C . SER A 1 87 ? -3.498 -0.618 18.003 1.00 97.62 87 SER A C 1
ATOM 697 O O . SER A 1 87 ? -3.999 0.281 17.320 1.00 97.62 87 SER A O 1
ATOM 699 N N . TRP A 1 88 ? -3.848 -0.836 19.268 1.00 97.69 88 TRP A N 1
ATOM 700 C CA . TRP A 1 88 ? -4.816 0.004 19.968 1.00 97.69 88 TRP A CA 1
ATOM 701 C C . TRP A 1 88 ? -4.409 1.486 19.944 1.00 97.69 88 TRP A C 1
ATOM 703 O O . TRP A 1 88 ? -5.241 2.347 19.678 1.00 97.69 88 TRP A O 1
ATOM 713 N N . GLU A 1 89 ? -3.117 1.783 20.122 1.00 97.62 89 GLU A N 1
ATOM 714 C CA . GLU A 1 89 ? -2.567 3.146 20.072 1.00 97.62 89 GLU A CA 1
ATOM 715 C C . GLU A 1 89 ? -2.790 3.814 18.710 1.00 97.62 89 GLU A C 1
ATOM 717 O O . GLU A 1 89 ? -3.200 4.972 18.654 1.00 97.62 89 GLU A O 1
ATOM 722 N N . THR A 1 90 ? -2.575 3.084 17.607 1.00 97.19 90 THR A N 1
ATOM 723 C CA . THR A 1 90 ? -2.839 3.598 16.258 1.00 97.19 90 THR A CA 1
ATOM 724 C C . THR A 1 90 ? -4.319 3.909 16.079 1.00 97.19 90 THR A C 1
ATOM 726 O O . THR A 1 90 ? -4.661 4.990 15.608 1.00 97.19 90 THR A O 1
ATOM 729 N N . VAL A 1 91 ? -5.211 3.000 16.480 1.00 97.94 91 VAL A N 1
ATOM 730 C CA . VAL A 1 91 ? -6.661 3.212 16.346 1.00 97.94 91 VAL A CA 1
ATOM 731 C C . VAL A 1 91 ? -7.141 4.369 17.227 1.00 97.94 91 VAL A C 1
ATOM 733 O O . VAL A 1 91 ? -7.958 5.173 16.778 1.00 97.94 91 VAL A O 1
ATOM 736 N N . LEU A 1 92 ? -6.608 4.508 18.445 1.00 97.38 92 LEU A N 1
ATOM 737 C CA . LEU A 1 92 ? -6.911 5.640 19.318 1.00 97.38 92 LEU A CA 1
ATOM 738 C C . LEU A 1 92 ? -6.448 6.965 18.698 1.00 97.38 92 LEU A C 1
ATOM 740 O O . LEU A 1 92 ? -7.201 7.937 18.706 1.00 97.38 92 LEU A O 1
ATOM 744 N N . GLY A 1 93 ? -5.238 7.001 18.134 1.00 97.25 93 GLY A N 1
ATOM 745 C CA . GLY A 1 93 ? -4.729 8.168 17.414 1.00 97.25 93 GLY A CA 1
ATOM 746 C C . GLY A 1 93 ? -5.656 8.576 16.270 1.00 97.25 93 GLY A C 1
ATOM 747 O O . GLY A 1 93 ? -6.081 9.727 16.209 1.00 97.25 93 GLY A O 1
ATOM 748 N N . LEU A 1 94 ? -6.065 7.608 15.439 1.00 96.38 94 LEU A N 1
ATOM 749 C CA . LEU A 1 94 ? -7.017 7.835 14.348 1.00 96.38 94 LEU A CA 1
ATOM 750 C C . LEU A 1 94 ? -8.354 8.391 14.843 1.00 96.38 94 LEU A C 1
ATOM 752 O 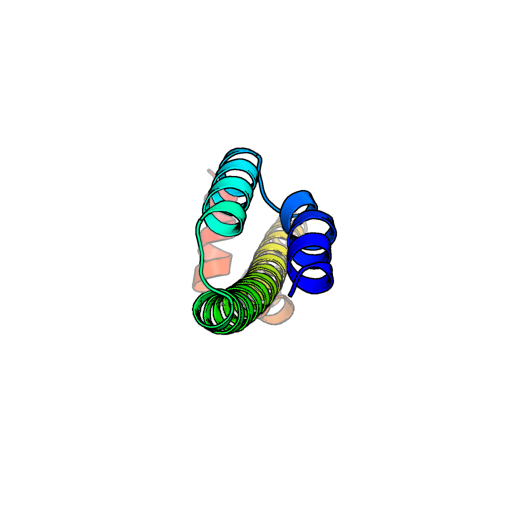O . LEU A 1 94 ? -8.917 9.276 14.206 1.00 96.38 94 LEU A O 1
ATOM 756 N N . LYS A 1 95 ? -8.870 7.887 15.968 1.00 96.00 95 LYS A N 1
ATOM 757 C CA . LYS A 1 95 ? -10.110 8.394 16.563 1.00 96.00 95 LYS A CA 1
ATOM 758 C C . LYS A 1 95 ? -9.967 9.860 16.981 1.00 96.00 95 LYS A C 1
ATOM 760 O O . LYS A 1 95 ? -10.809 10.672 16.614 1.00 96.00 95 LYS A O 1
ATOM 765 N N . ASN A 1 96 ? -8.886 10.203 17.679 1.00 96.12 96 ASN A N 1
ATOM 766 C CA . ASN A 1 96 ? -8.638 11.569 18.144 1.00 96.12 96 ASN A CA 1
ATOM 767 C C . ASN A 1 96 ? -8.444 12.554 16.976 1.00 96.12 96 ASN A C 1
ATOM 769 O O . ASN A 1 96 ? -8.915 13.684 17.040 1.00 96.12 96 ASN A O 1
ATOM 773 N N . GLU A 1 97 ? -7.781 12.135 15.893 1.00 94.31 97 GLU A N 1
ATOM 774 C CA . GLU A 1 97 ? -7.641 12.936 14.666 1.00 94.31 97 GLU A CA 1
ATOM 775 C C . GLU A 1 97 ? -8.983 13.243 13.989 1.00 94.31 97 GLU A C 1
ATOM 777 O O . GLU A 1 97 ? -9.093 14.238 13.285 1.00 94.31 97 GLU A O 1
ATOM 782 N N . MET A 1 98 ? -9.990 12.386 14.169 1.00 90.88 98 MET A N 1
ATOM 783 C CA . MET A 1 98 ? -11.320 12.550 13.575 1.00 90.88 98 MET A CA 1
ATOM 784 C C . MET A 1 98 ? -12.267 13.409 14.421 1.00 90.88 98 MET A C 1
ATOM 786 O O . MET A 1 98 ? -13.305 13.832 13.914 1.00 90.88 98 MET A O 1
ATOM 790 N N . GLU A 1 99 ? -11.948 13.602 15.701 1.00 86.94 99 GLU A N 1
ATOM 791 C CA . GLU A 1 99 ? -12.719 14.413 16.650 1.00 86.94 99 GLU A CA 1
ATOM 792 C C . GLU A 1 99 ? -12.210 15.868 16.736 1.00 86.94 99 GLU A C 1
ATOM 794 O O . GLU A 1 99 ? -12.911 16.718 17.288 1.00 86.94 99 GLU A O 1
ATOM 799 N N . ASN A 1 100 ? -11.030 16.152 16.166 1.00 71.75 100 ASN A N 1
ATOM 800 C CA . ASN A 1 100 ? -10.462 17.496 15.975 1.00 71.75 100 ASN A CA 1
ATOM 801 C C . ASN A 1 100 ? -10.857 18.099 14.620 1.00 71.75 100 ASN A C 1
ATOM 803 O O . ASN A 1 100 ? -11.010 19.340 14.567 1.00 71.75 100 ASN A O 1
#

Organism: NCBI:txid1383067

Foldseek 3Di:
DVVVLVCCLVPVLVVDPDVVNVVSVVVSVDDDPVVVVVVVVVVVVVVVVVVVVVVVVVLVVVLLVQLLVVVVVVDDLVVSCVVSVNDSVVSVVSNVVVVD